Protein AF-A0AAW8A2L6-F1 (afdb_monomer_lite)

Secondary structure (DSSP, 8-state):
-PPPSSHHHHHHHTT---SBHHHHHHHHHHHHTSHHHHTT--GGGGHHHHS-HHHHHSBGGG--SGGGHHHHHHHHHHHHHHHHHHHSPPPHHHHHHHHHHHHHHHHTT-

Foldseek 3Di:
DDADPFLVVLCVLVVHDDQFPLVSLVVLLVLCPDLQNVLPDDPSVCLSVVDDPVRRRHTSVRDDDDPCVVNGVSSSVSSRSSSVSSPDDDDPVSVVSSVVVVVVVVVVVD

pLDDT: mean 89.83, std 9.11, range [44.56, 97.44]

Radius of gyration: 15.28 Å; chains: 1; bounding box: 33×38×38 Å

Sequence (110 aa):
MSKCENLNQVAESMEITPVTVGELVDAVVELGNTPKVFVRHDDHLGLKSKLSDDFLKTKLSDIEGDSFAPEVEEVLEQANTIIELDSRELSEEDEEDIREEEEYWGSAKG

Structure (mmCIF, N/CA/C/O backbone):
data_AF-A0AAW8A2L6-F1
#
_entry.id   AF-A0AAW8A2L6-F1
#
loop_
_atom_site.group_PDB
_atom_site.id
_atom_site.type_symbol
_atom_site.label_atom_id
_atom_site.label_alt_id
_atom_site.label_comp_id
_atom_site.label_asym_id
_atom_site.label_entity_id
_atom_site.label_seq_id
_atom_site.pdbx_PDB_ins_code
_atom_site.Cartn_x
_atom_site.Cartn_y
_atom_site.Cartn_z
_atom_site.occupancy
_atom_site.B_iso_or_equiv
_atom_site.auth_seq_id
_atom_site.auth_comp_id
_atom_site.auth_asym_id
_atom_site.auth_atom_id
_atom_site.pdbx_PDB_model_num
ATOM 1 N N . MET A 1 1 ? 3.781 14.347 -6.369 1.00 61.50 1 MET A N 1
ATOM 2 C CA . MET A 1 1 ? 2.462 14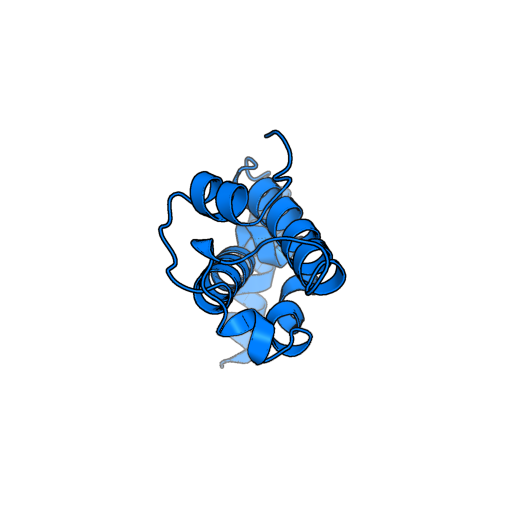.499 -5.712 1.00 61.50 1 MET A CA 1
ATOM 3 C C . MET A 1 1 ? 2.667 14.874 -4.252 1.00 61.50 1 MET A C 1
ATOM 5 O O . MET A 1 1 ? 3.767 14.677 -3.748 1.00 61.50 1 MET A O 1
ATOM 9 N N . SER A 1 2 ? 1.663 15.449 -3.589 1.00 78.62 2 SER A N 1
ATOM 10 C CA . SER A 1 2 ? 1.685 15.550 -2.122 1.00 78.62 2 SER A CA 1
ATOM 11 C C . SER A 1 2 ? 1.489 14.157 -1.525 1.00 78.62 2 SER A C 1
ATOM 13 O O . SER A 1 2 ? 0.754 13.360 -2.102 1.00 78.62 2 SER A O 1
ATOM 15 N N . LYS A 1 3 ? 2.147 13.861 -0.400 1.00 89.62 3 LYS A N 1
ATOM 16 C CA . LYS A 1 3 ? 1.969 12.582 0.297 1.00 89.62 3 LYS A CA 1
ATOM 17 C C . LYS A 1 3 ? 0.548 12.473 0.853 1.00 89.62 3 LYS A C 1
ATOM 19 O O . LYS A 1 3 ? 0.013 13.458 1.355 1.00 89.62 3 LYS A O 1
ATOM 24 N N . CYS A 1 4 ? -0.023 11.278 0.783 1.00 93.69 4 CYS A N 1
ATOM 25 C CA . CYS A 1 4 ? -1.237 10.898 1.485 1.00 93.69 4 CYS A CA 1
ATOM 26 C C . CYS A 1 4 ? -0.968 10.875 2.994 1.00 93.69 4 CYS A C 1
ATOM 28 O O . CYS A 1 4 ? 0.006 10.276 3.451 1.00 93.69 4 CYS A O 1
ATOM 30 N N . GLU A 1 5 ? -1.854 11.502 3.755 1.00 93.56 5 GLU A N 1
ATOM 31 C CA . GLU A 1 5 ? -1.827 11.616 5.216 1.00 93.56 5 GLU A CA 1
ATOM 32 C C . GLU A 1 5 ? -2.818 10.655 5.888 1.00 93.56 5 GLU A C 1
ATOM 34 O O . GLU A 1 5 ? -2.779 10.462 7.100 1.00 93.56 5 GLU A O 1
ATOM 39 N N . ASN A 1 6 ? -3.736 10.064 5.119 1.00 93.69 6 ASN A N 1
ATOM 40 C CA . ASN A 1 6 ? -4.703 9.084 5.604 1.00 93.69 6 ASN A CA 1
ATOM 41 C C . ASN A 1 6 ? -5.133 8.119 4.488 1.00 93.69 6 ASN A C 1
ATOM 43 O O . ASN A 1 6 ? -4.925 8.376 3.302 1.00 93.69 6 ASN A O 1
ATOM 47 N N . LEU A 1 7 ? -5.747 7.001 4.879 1.00 94.56 7 LEU A N 1
ATOM 48 C CA . LEU A 1 7 ? -6.104 5.926 3.952 1.00 94.56 7 LEU A CA 1
ATOM 49 C C . LEU A 1 7 ? -7.190 6.319 2.933 1.00 94.56 7 LEU A C 1
ATOM 51 O O . LEU A 1 7 ? -7.226 5.758 1.841 1.00 94.56 7 LEU A O 1
ATOM 55 N N . ASN A 1 8 ? -8.038 7.307 3.241 1.00 93.81 8 ASN A N 1
ATOM 56 C CA . ASN A 1 8 ? -9.005 7.823 2.267 1.00 93.81 8 ASN A CA 1
ATOM 57 C C . ASN A 1 8 ? -8.296 8.558 1.121 1.00 93.81 8 ASN A C 1
ATOM 59 O O . ASN A 1 8 ? -8.631 8.340 -0.037 1.00 93.81 8 ASN A O 1
ATOM 63 N N . GLN A 1 9 ? -7.262 9.349 1.421 1.00 94.88 9 GLN A N 1
ATOM 64 C CA . GLN A 1 9 ? -6.459 10.017 0.389 1.00 94.88 9 GLN A CA 1
ATOM 65 C C . GLN A 1 9 ? -5.689 9.029 -0.495 1.00 94.88 9 GLN A C 1
ATOM 67 O O . GLN A 1 9 ? -5.493 9.298 -1.679 1.00 94.88 9 GLN A O 1
ATOM 72 N N . VAL A 1 10 ? -5.278 7.878 0.053 1.00 95.81 10 VAL A N 1
ATOM 73 C CA . VAL A 1 10 ? -4.685 6.795 -0.748 1.00 95.81 10 VAL A CA 1
ATOM 74 C C . VAL A 1 10 ? -5.709 6.271 -1.755 1.00 95.81 10 VAL A C 1
ATOM 76 O O . VAL A 1 10 ? -5.415 6.213 -2.946 1.00 95.81 10 VAL A O 1
ATOM 79 N N . ALA A 1 11 ? -6.926 5.955 -1.298 1.00 95.56 11 ALA A N 1
ATOM 80 C CA . ALA A 1 11 ? -8.004 5.499 -2.174 1.00 95.56 11 ALA A CA 1
ATOM 81 C C . ALA A 1 11 ? -8.343 6.529 -3.268 1.00 95.56 11 ALA A C 1
ATOM 83 O O . ALA A 1 11 ? -8.490 6.161 -4.432 1.00 95.56 11 ALA A O 1
ATOM 84 N N . GLU A 1 12 ? -8.399 7.817 -2.913 1.00 94.75 12 GLU A N 1
ATOM 85 C CA . GLU A 1 12 ? -8.613 8.918 -3.861 1.00 94.75 12 GLU A CA 1
ATOM 86 C C . GLU A 1 12 ? -7.486 9.023 -4.896 1.00 94.75 12 GLU A C 1
ATOM 88 O O . GLU A 1 12 ? -7.765 9.154 -6.086 1.00 94.75 12 GLU A O 1
ATOM 93 N N . SER A 1 13 ? -6.224 8.931 -4.466 1.00 94.12 13 SER A N 1
ATOM 94 C CA . SER A 1 13 ? -5.053 9.029 -5.354 1.00 94.12 13 SER A CA 1
ATOM 95 C C . SER A 1 13 ? -4.968 7.871 -6.346 1.00 94.12 13 SER A C 1
ATOM 97 O O . SER A 1 13 ? -4.456 8.040 -7.447 1.00 94.12 13 SER A O 1
ATOM 99 N N . MET A 1 14 ? -5.477 6.704 -5.954 1.00 94.19 14 MET A N 1
ATOM 100 C CA . MET A 1 14 ? -5.569 5.514 -6.798 1.00 94.19 14 MET A CA 1
ATOM 101 C C . MET A 1 14 ? -6.891 5.437 -7.582 1.00 94.19 14 MET A C 1
ATOM 103 O O . MET A 1 14 ? -7.108 4.467 -8.302 1.00 94.19 14 MET A O 1
ATOM 107 N N . GLU A 1 15 ? -7.777 6.429 -7.439 1.00 95.25 15 GLU A N 1
ATOM 108 C CA . GLU A 1 15 ? -9.095 6.498 -8.087 1.00 95.25 15 GLU A CA 1
ATOM 109 C C . GLU A 1 15 ? -9.987 5.261 -7.828 1.00 95.25 15 GLU A C 1
ATOM 111 O O . GLU A 1 15 ? -10.762 4.829 -8.686 1.00 95.25 15 GLU A O 1
ATOM 116 N N . ILE A 1 16 ? -9.911 4.696 -6.617 1.00 94.88 16 ILE A N 1
ATOM 117 C CA . ILE A 1 16 ? -10.673 3.512 -6.190 1.00 94.88 16 ILE A CA 1
ATOM 118 C C . ILE A 1 16 ? -11.627 3.817 -5.032 1.00 94.88 16 ILE A C 1
ATOM 120 O O . ILE A 1 16 ? -11.463 4.775 -4.280 1.00 94.88 16 ILE A O 1
ATOM 124 N N . THR A 1 17 ? -12.630 2.955 -4.849 1.00 94.62 17 THR A N 1
ATOM 125 C CA . THR A 1 17 ? -13.610 3.061 -3.754 1.00 94.62 17 THR A CA 1
ATOM 126 C C . THR A 1 17 ? -13.699 1.758 -2.950 1.00 94.62 17 THR A C 1
ATOM 128 O O . THR A 1 17 ? -14.703 1.044 -3.056 1.00 94.62 17 THR A O 1
ATOM 131 N N . PRO A 1 18 ? -12.657 1.402 -2.180 1.00 93.75 18 PRO A N 1
ATOM 132 C CA . PRO A 1 18 ? -12.677 0.214 -1.341 1.00 93.75 18 PRO A CA 1
ATOM 133 C C . PRO A 1 18 ? -13.629 0.407 -0.156 1.00 93.75 18 PRO A C 1
ATOM 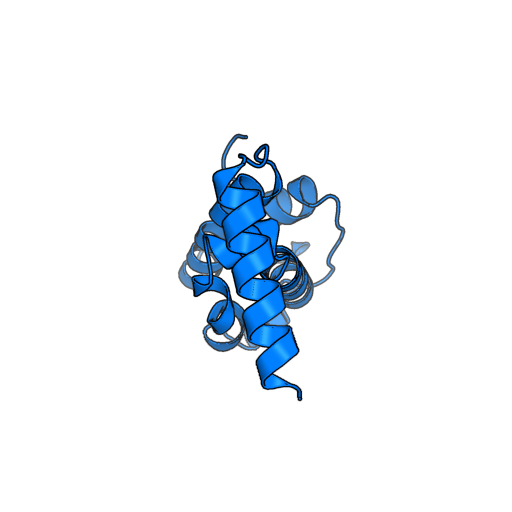135 O O . PRO A 1 18 ? -13.744 1.487 0.425 1.00 93.75 18 PRO A O 1
ATOM 138 N N . VAL A 1 19 ? -14.327 -0.662 0.208 1.00 95.19 19 VAL A N 1
ATOM 139 C CA . VAL A 1 19 ? -15.232 -0.711 1.360 1.00 95.19 19 VAL A CA 1
ATOM 140 C C . VAL A 1 19 ? -14.438 -0.954 2.638 1.00 95.19 19 VAL A C 1
ATOM 142 O O . VAL A 1 19 ? -14.728 -0.357 3.678 1.00 95.19 19 VAL A O 1
ATOM 145 N N . THR A 1 20 ? -13.440 -1.835 2.570 1.00 96.75 20 THR A N 1
ATOM 146 C CA . THR A 1 20 ? -12.606 -2.223 3.715 1.00 96.75 20 THR A CA 1
ATOM 147 C C . THR A 1 20 ? -11.161 -1.790 3.540 1.00 96.75 20 THR A C 1
ATOM 149 O O . THR A 1 20 ? -10.681 -1.580 2.427 1.00 96.75 20 THR A O 1
ATOM 152 N N . VAL A 1 21 ? -10.441 -1.697 4.655 1.00 96.00 21 VAL A N 1
ATOM 153 C CA . VAL A 1 21 ? -8.996 -1.446 4.635 1.00 96.00 21 VAL A CA 1
ATOM 154 C C . VAL A 1 21 ? -8.256 -2.571 3.921 1.00 96.00 21 VAL A C 1
ATOM 156 O O . VAL A 1 21 ? -7.309 -2.310 3.192 1.00 96.00 21 VAL A O 1
ATOM 159 N N . GLY A 1 22 ? -8.704 -3.818 4.073 1.00 96.69 22 GLY A N 1
ATOM 160 C CA . GLY A 1 22 ? -8.117 -4.956 3.375 1.00 96.69 22 GLY A CA 1
ATOM 161 C C . GLY A 1 22 ? -8.200 -4.827 1.857 1.00 96.69 22 GLY A C 1
ATOM 162 O O . GLY A 1 22 ? -7.205 -5.077 1.189 1.00 96.69 22 GLY A O 1
ATOM 163 N N . GLU A 1 23 ? -9.337 -4.371 1.324 1.00 97.44 23 GLU A N 1
ATOM 164 C CA . GLU A 1 23 ? -9.487 -4.094 -0.113 1.00 97.44 23 GLU A CA 1
ATOM 165 C C . GLU A 1 23 ? -8.556 -2.969 -0.586 1.00 97.44 23 GLU A C 1
ATOM 167 O O . GLU A 1 23 ? -7.990 -3.060 -1.673 1.00 97.44 23 GLU A O 1
ATOM 172 N N . LEU A 1 24 ? -8.357 -1.928 0.231 1.00 97.19 24 LEU A N 1
ATOM 173 C CA . LEU A 1 24 ? -7.386 -0.872 -0.069 1.00 97.19 24 LEU A CA 1
ATOM 174 C C . LEU A 1 24 ? -5.951 -1.417 -0.088 1.00 97.19 24 LEU A C 1
ATOM 176 O O . LEU A 1 24 ? -5.204 -1.147 -1.022 1.00 97.19 24 LEU A O 1
ATOM 180 N N . VAL A 1 25 ? -5.566 -2.188 0.933 1.00 96.75 25 VAL A N 1
ATOM 181 C CA . VAL A 1 25 ? -4.228 -2.792 1.035 1.00 96.75 25 VAL A CA 1
ATOM 182 C C . VAL A 1 25 ? -3.971 -3.743 -0.129 1.00 96.75 25 VAL A C 1
ATOM 184 O O . VAL A 1 25 ? -2.874 -3.734 -0.680 1.00 96.75 25 VAL A O 1
ATOM 187 N N . ASP A 1 26 ? -4.971 -4.528 -0.531 1.00 96.38 26 ASP A N 1
ATOM 188 C CA . ASP A 1 26 ? -4.875 -5.398 -1.703 1.00 96.38 26 ASP A CA 1
ATOM 189 C C . ASP A 1 26 ? -4.587 -4.592 -2.968 1.00 96.38 26 ASP A C 1
ATOM 191 O O . ASP A 1 26 ? -3.630 -4.905 -3.671 1.00 96.38 26 ASP A O 1
ATOM 195 N N . ALA A 1 27 ? -5.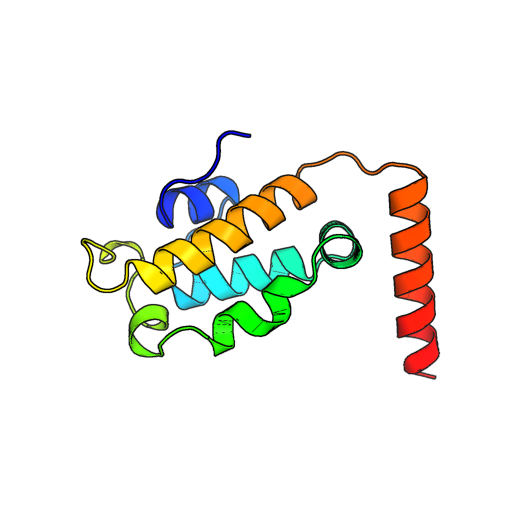320 -3.501 -3.204 1.00 96.75 27 ALA A N 1
ATOM 196 C CA . ALA A 1 27 ? -5.071 -2.633 -4.351 1.00 96.75 27 ALA A CA 1
ATOM 197 C C . ALA A 1 27 ? -3.667 -1.998 -4.320 1.00 96.75 27 ALA A C 1
ATOM 199 O O . ALA A 1 27 ? -3.000 -1.921 -5.351 1.00 96.75 27 ALA A O 1
ATOM 200 N N . VAL A 1 28 ? -3.190 -1.564 -3.146 1.00 96.38 28 VAL A N 1
ATOM 201 C CA . VAL A 1 28 ? -1.830 -1.013 -2.980 1.00 96.38 28 VAL A CA 1
ATOM 202 C C . VAL A 1 28 ? -0.773 -2.065 -3.323 1.00 96.38 28 VAL A C 1
ATOM 204 O O . VAL A 1 28 ? 0.167 -1.774 -4.058 1.00 96.38 28 VAL A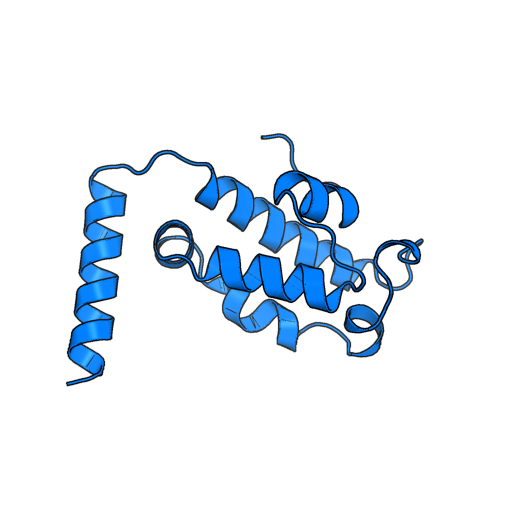 O 1
ATOM 207 N N . VAL A 1 29 ? -0.935 -3.298 -2.835 1.00 95.75 29 VAL A N 1
ATOM 208 C CA . VAL A 1 29 ? -0.018 -4.409 -3.132 1.00 95.75 29 VAL A CA 1
ATOM 209 C C . VAL A 1 29 ? -0.066 -4.784 -4.613 1.00 95.75 29 VAL A C 1
ATOM 211 O O . VAL A 1 29 ? 0.977 -5.026 -5.215 1.00 95.75 29 VAL A O 1
ATOM 214 N N . GLU A 1 30 ? -1.250 -4.811 -5.224 1.00 95.25 30 GLU A N 1
ATOM 215 C CA . GLU A 1 30 ? -1.409 -5.053 -6.661 1.00 95.25 30 GLU A CA 1
ATOM 216 C C . GLU A 1 30 ? -0.689 -3.991 -7.501 1.00 95.25 30 GLU A C 1
ATOM 218 O O . GLU A 1 30 ? 0.016 -4.350 -8.445 1.00 95.25 30 GLU A O 1
ATOM 223 N N . LEU A 1 31 ? -0.790 -2.711 -7.127 1.00 95.19 31 LEU A N 1
ATOM 224 C CA . LEU A 1 31 ? -0.060 -1.628 -7.787 1.00 95.19 31 LEU A CA 1
ATOM 225 C C . LEU A 1 31 ? 1.458 -1.769 -7.603 1.00 95.19 31 LEU A C 1
ATOM 227 O O . LEU A 1 31 ? 2.213 -1.637 -8.567 1.00 95.19 31 LEU A O 1
ATOM 231 N N . GLY A 1 32 ? 1.907 -2.105 -6.390 1.00 93.69 32 GLY A N 1
ATOM 232 C CA . GLY A 1 32 ? 3.319 -2.369 -6.096 1.00 93.69 32 GLY A CA 1
ATOM 233 C C . GLY A 1 32 ? 3.898 -3.540 -6.895 1.00 93.69 32 GLY A C 1
ATOM 234 O O . GLY A 1 32 ? 5.076 -3.546 -7.235 1.00 93.69 32 GLY A O 1
ATOM 235 N N . ASN A 1 33 ? 3.064 -4.519 -7.252 1.00 93.38 33 ASN A N 1
ATOM 236 C CA . ASN A 1 33 ? 3.459 -5.668 -8.069 1.00 93.38 33 ASN A CA 1
ATOM 237 C C . ASN A 1 33 ? 3.531 -5.366 -9.572 1.00 93.38 33 ASN A C 1
ATOM 239 O O . ASN A 1 33 ? 3.875 -6.256 -10.354 1.00 93.38 33 ASN A O 1
ATOM 243 N N . THR A 1 34 ? 3.201 -4.150 -10.011 1.00 92.88 34 THR A N 1
ATOM 244 C CA . THR A 1 34 ? 3.453 -3.763 -11.402 1.00 92.88 34 THR A CA 1
ATOM 245 C C . THR A 1 34 ? 4.963 -3.706 -11.650 1.00 92.88 34 THR A C 1
ATOM 247 O O . THR A 1 34 ? 5.692 -3.214 -10.787 1.00 92.88 34 THR A O 1
ATOM 250 N N . PRO A 1 35 ? 5.470 -4.142 -12.820 1.00 89.88 35 PRO A N 1
ATOM 251 C CA . PRO A 1 35 ? 6.914 -4.156 -13.083 1.00 89.88 35 PRO A CA 1
ATOM 252 C C . PRO A 1 35 ? 7.581 -2.791 -12.868 1.00 89.88 35 PRO A C 1
ATOM 254 O O . PRO A 1 35 ? 8.681 -2.698 -12.332 1.00 89.88 35 PRO A O 1
ATOM 257 N N . LYS A 1 36 ? 6.850 -1.723 -13.210 1.00 91.25 36 LYS A N 1
ATOM 258 C CA . LYS A 1 36 ? 7.243 -0.324 -13.028 1.00 91.25 36 LYS A CA 1
ATOM 259 C C . LYS A 1 36 ? 7.633 0.030 -11.592 1.00 91.25 36 LYS A C 1
ATOM 261 O O . LYS A 1 36 ? 8.571 0.807 -11.390 1.00 91.25 36 LYS A O 1
ATOM 266 N N . VAL A 1 37 ? 6.884 -0.486 -10.622 1.00 92.56 37 VAL A N 1
ATOM 267 C CA . VAL A 1 37 ? 7.123 -0.241 -9.198 1.00 92.56 37 VAL A CA 1
ATOM 268 C C . VAL A 1 37 ? 8.057 -1.305 -8.637 1.00 92.56 37 VAL A C 1
ATOM 270 O O . VAL A 1 37 ? 9.056 -0.962 -8.010 1.00 92.56 37 VAL A O 1
ATOM 273 N N . PHE A 1 38 ? 7.775 -2.571 -8.938 1.00 90.19 38 PHE A N 1
ATOM 274 C CA . PHE A 1 38 ? 8.434 -3.740 -8.365 1.00 90.19 38 PHE A CA 1
ATOM 275 C C . PHE A 1 38 ? 9.959 -3.723 -8.512 1.00 90.19 38 PHE A C 1
ATOM 277 O O . PHE A 1 38 ? 10.673 -4.003 -7.556 1.00 90.19 38 PHE A O 1
ATOM 284 N N . VAL A 1 39 ? 10.464 -3.310 -9.678 1.00 89.31 39 VAL A N 1
ATOM 285 C CA . VAL A 1 39 ? 11.909 -3.195 -9.951 1.00 89.31 39 VAL A CA 1
ATOM 286 C C . VAL A 1 39 ? 12.639 -2.269 -8.973 1.00 89.31 39 VAL A C 1
ATOM 288 O O . VAL A 1 39 ? 13.832 -2.435 -8.727 1.00 89.31 39 VAL A O 1
ATOM 291 N N . ARG A 1 40 ? 11.948 -1.263 -8.425 1.00 86.62 40 ARG A N 1
ATOM 292 C CA . ARG A 1 40 ? 12.540 -0.270 -7.518 1.00 86.62 40 ARG A CA 1
ATOM 293 C C . ARG A 1 40 ? 12.073 -0.419 -6.069 1.00 86.62 40 ARG A C 1
ATOM 295 O O . ARG A 1 40 ? 12.687 0.196 -5.200 1.00 86.62 40 ARG A O 1
ATOM 302 N N . HIS A 1 41 ? 11.009 -1.180 -5.810 1.00 89.50 41 HIS A N 1
ATOM 303 C CA . HIS A 1 41 ? 10.404 -1.328 -4.486 1.00 89.50 41 HIS A CA 1
ATOM 304 C C . HIS A 1 41 ? 9.632 -2.647 -4.376 1.00 89.50 41 HIS A C 1
ATOM 306 O O . HIS A 1 41 ? 8.550 -2.772 -4.947 1.00 89.50 41 HIS A O 1
ATOM 312 N N . ASP A 1 42 ? 10.171 -3.610 -3.625 1.00 88.19 42 ASP A N 1
ATOM 313 C CA . ASP A 1 42 ? 9.561 -4.920 -3.344 1.00 88.19 42 ASP A CA 1
ATOM 314 C C . ASP A 1 42 ? 9.153 -5.106 -1.866 1.00 88.19 42 ASP A C 1
ATOM 316 O O . ASP A 1 42 ? 8.498 -6.093 -1.512 1.00 88.19 42 ASP A O 1
ATOM 320 N N . ASP A 1 43 ? 9.463 -4.135 -0.999 1.00 86.50 43 ASP A N 1
ATOM 321 C CA . ASP A 1 43 ? 9.177 -4.168 0.445 1.00 86.50 43 ASP A CA 1
ATOM 322 C C . ASP A 1 43 ? 7.676 -4.348 0.770 1.00 86.50 43 ASP A C 1
ATOM 324 O O . ASP A 1 43 ? 7.306 -4.821 1.856 1.00 86.50 43 ASP A O 1
ATOM 328 N N . HIS A 1 44 ? 6.784 -4.036 -0.177 1.00 87.06 44 HIS A N 1
ATOM 329 C CA . HIS A 1 44 ? 5.336 -4.201 -0.030 1.00 87.06 44 HIS A CA 1
ATOM 330 C C . HIS A 1 44 ? 4.868 -5.662 -0.048 1.00 87.06 44 HIS A C 1
ATOM 332 O O . HIS A 1 44 ? 3.762 -5.937 0.425 1.00 87.06 44 HIS A O 1
ATOM 338 N N . LEU A 1 45 ? 5.683 -6.619 -0.517 1.00 86.94 45 LEU A N 1
ATOM 339 C CA . LEU A 1 45 ? 5.318 -8.046 -0.606 1.00 86.94 45 LEU A CA 1
ATOM 340 C C . LEU A 1 45 ? 4.939 -8.676 0.746 1.00 86.94 45 LEU A C 1
ATOM 342 O O . LEU A 1 45 ? 4.245 -9.694 0.795 1.00 86.94 45 LEU A O 1
ATOM 346 N N . GLY A 1 46 ? 5.367 -8.073 1.856 1.00 88.31 46 GLY A N 1
ATOM 347 C CA . GLY A 1 46 ? 5.020 -8.505 3.209 1.00 88.31 46 GLY A CA 1
ATOM 348 C C . GLY A 1 46 ? 3.873 -7.729 3.856 1.00 88.31 46 GLY A C 1
ATOM 349 O O . GLY A 1 46 ? 3.403 -8.159 4.911 1.00 88.31 46 GLY A O 1
ATOM 350 N N . LEU A 1 47 ? 3.418 -6.618 3.266 1.00 91.81 47 LEU A N 1
ATOM 351 C CA . LEU A 1 47 ? 2.570 -5.623 3.935 1.00 91.81 47 LEU A CA 1
ATOM 352 C C . LEU A 1 47 ? 1.331 -6.258 4.567 1.00 91.81 47 LEU A C 1
ATOM 354 O O . LEU A 1 47 ? 1.175 -6.231 5.784 1.00 91.81 47 LEU A O 1
ATOM 358 N N . LYS A 1 48 ? 0.494 -6.923 3.763 1.00 90.38 48 LYS A N 1
ATOM 359 C CA . LYS A 1 48 ? -0.768 -7.509 4.238 1.00 90.38 48 LYS A CA 1
ATOM 360 C C . LYS A 1 48 ? -0.575 -8.516 5.375 1.00 90.38 48 LYS A C 1
ATOM 362 O O . LYS A 1 48 ? -1.402 -8.591 6.273 1.00 90.38 48 LYS A O 1
ATOM 367 N N . SER A 1 49 ? 0.524 -9.270 5.353 1.00 90.00 49 SER A N 1
ATOM 368 C CA . SER A 1 49 ? 0.816 -10.299 6.359 1.00 90.00 49 SER A CA 1
ATOM 369 C C . SER A 1 49 ? 1.223 -9.735 7.726 1.00 90.00 49 SER A C 1
ATOM 371 O O . SER A 1 49 ? 1.113 -10.437 8.730 1.00 90.00 49 SER A O 1
ATOM 373 N N . LYS A 1 50 ? 1.686 -8.478 7.768 1.00 90.19 50 LYS A N 1
ATOM 374 C CA . LYS A 1 50 ? 2.064 -7.773 9.002 1.00 90.19 50 LYS A CA 1
ATOM 375 C C . LYS A 1 50 ? 0.868 -7.116 9.697 1.00 90.19 50 LYS A C 1
ATOM 377 O O . LYS A 1 50 ? 0.975 -6.749 10.864 1.00 90.19 50 LYS A O 1
ATOM 382 N N . LEU A 1 51 ? -0.242 -6.945 8.983 1.00 94.56 51 LEU A N 1
ATOM 383 C CA . LEU A 1 51 ? -1.416 -6.220 9.454 1.00 94.56 51 LEU A CA 1
ATOM 384 C C . LEU A 1 51 ? -2.378 -7.147 10.195 1.00 94.56 51 LEU A C 1
ATOM 386 O O . LEU A 1 51 ? -2.515 -8.328 9.870 1.00 94.56 51 LEU A O 1
ATOM 390 N N . SER A 1 52 ? -3.064 -6.603 11.198 1.00 95.00 52 SER A N 1
ATOM 391 C CA . SER A 1 52 ? -4.032 -7.367 11.974 1.00 95.00 52 SER A CA 1
ATOM 392 C C . SER A 1 52 ? -5.305 -7.654 11.167 1.00 95.00 52 SER A C 1
ATOM 394 O O . SER A 1 52 ? -5.800 -6.831 10.397 1.00 95.00 52 SER A O 1
ATOM 396 N N . ASP A 1 53 ? -5.877 -8.838 11.375 1.00 95.06 53 ASP A N 1
ATOM 397 C CA . ASP A 1 53 ? -7.130 -9.263 10.741 1.00 95.06 53 ASP A CA 1
ATOM 398 C C . ASP A 1 53 ? -8.299 -8.306 11.040 1.00 95.06 53 ASP A C 1
ATOM 400 O O . ASP A 1 53 ? -9.182 -8.113 10.201 1.00 95.06 53 ASP A O 1
ATOM 404 N N . ASP A 1 54 ? -8.308 -7.723 12.241 1.00 94.19 54 ASP A N 1
ATOM 405 C CA . ASP A 1 54 ? -9.312 -6.754 12.681 1.00 94.19 54 ASP A CA 1
ATOM 406 C C . ASP A 1 54 ? -9.162 -5.426 11.927 1.00 94.19 54 ASP A C 1
ATOM 408 O O . ASP A 1 54 ? -10.159 -4.870 11.459 1.00 94.19 54 ASP A O 1
ATOM 412 N N . PHE A 1 55 ? -7.927 -4.960 11.715 1.00 95.06 55 PHE A N 1
ATOM 413 C CA . PHE A 1 55 ? -7.646 -3.790 10.884 1.00 95.06 55 PHE A CA 1
ATOM 414 C C . PHE A 1 55 ? -8.118 -4.005 9.443 1.00 95.06 55 PHE A C 1
ATOM 416 O O . PHE A 1 55 ? -8.894 -3.209 8.922 1.00 95.06 55 PHE A O 1
ATOM 423 N N . LEU A 1 56 ? -7.747 -5.129 8.821 1.00 95.75 56 LEU A N 1
ATOM 424 C CA . LEU A 1 56 ? -8.098 -5.430 7.426 1.00 95.75 56 LEU A CA 1
ATOM 425 C C . LEU A 1 56 ? -9.616 -5.547 7.197 1.00 95.75 56 LEU A C 1
ATOM 427 O O . LEU A 1 56 ? -10.107 -5.198 6.125 1.00 95.75 56 LEU A O 1
ATOM 431 N N . LYS A 1 57 ? -10.376 -6.022 8.190 1.00 95.56 57 LYS A N 1
ATOM 432 C CA . LYS A 1 57 ? -11.846 -6.139 8.109 1.00 95.56 57 LYS A CA 1
ATOM 433 C C . LYS A 1 57 ? -12.578 -4.838 8.442 1.00 95.56 57 LYS A C 1
ATOM 435 O O . LYS A 1 57 ? -13.787 -4.754 8.214 1.00 95.56 57 LYS A O 1
ATOM 440 N N . THR A 1 58 ? -11.880 -3.845 8.989 1.00 95.44 58 THR A N 1
ATOM 441 C CA . THR A 1 58 ? -12.469 -2.551 9.336 1.00 95.44 58 THR A CA 1
ATOM 442 C C . THR A 1 58 ? -12.872 -1.807 8.066 1.00 95.44 58 THR A C 1
ATOM 444 O O . THR A 1 58 ? -12.191 -1.864 7.037 1.00 95.44 58 THR A O 1
ATOM 447 N N . LYS A 1 59 ? -14.022 -1.129 8.112 1.00 94.88 59 LYS A N 1
ATOM 448 C CA . LYS A 1 59 ? -14.453 -0.275 7.006 1.00 94.88 59 LYS A CA 1
ATOM 449 C C . LYS A 1 59 ? -13.571 0.954 6.940 1.00 94.88 59 LYS A C 1
ATOM 451 O O . LYS A 1 59 ? -13.285 1.557 7.969 1.00 94.88 59 LYS A O 1
ATOM 456 N N . LEU A 1 60 ? -13.228 1.372 5.729 1.00 91.81 60 LEU A N 1
ATOM 457 C CA . LEU A 1 60 ? -12.387 2.549 5.539 1.00 91.81 60 LEU A CA 1
ATOM 458 C C . LEU A 1 60 ? -13.023 3.819 6.134 1.00 91.81 60 LEU A C 1
ATOM 460 O O . LEU A 1 60 ? -12.332 4.636 6.733 1.00 91.81 60 LEU A O 1
ATOM 464 N N . SER A 1 61 ? -14.351 3.941 6.034 1.00 89.69 61 SER A N 1
ATOM 465 C CA . SER A 1 61 ? -15.125 5.048 6.615 1.00 89.69 61 SER A CA 1
ATOM 466 C C . SER A 1 61 ? -15.110 5.093 8.139 1.00 89.69 61 SER A C 1
ATOM 468 O O . SER A 1 61 ? -15.367 6.143 8.715 1.00 89.69 61 SER A O 1
ATOM 470 N N . ASP A 1 62 ? -14.869 3.948 8.775 1.00 89.19 62 ASP A N 1
ATOM 471 C CA . ASP A 1 62 ? -14.951 3.783 10.225 1.00 89.19 62 ASP A CA 1
ATOM 472 C C . ASP A 1 62 ? -13.550 3.838 10.855 1.00 89.19 62 ASP A C 1
ATOM 474 O O . ASP A 1 62 ? -13.395 3.623 12.059 1.00 89.19 62 ASP A O 1
ATOM 478 N N . ILE A 1 63 ? -12.521 4.097 10.039 1.00 84.00 63 ILE A N 1
ATOM 479 C CA . ILE A 1 63 ? -11.150 4.219 10.504 1.00 84.00 63 ILE A CA 1
ATOM 480 C C . ILE A 1 63 ? -10.966 5.599 11.137 1.00 84.00 63 ILE A C 1
ATOM 482 O O . ILE A 1 63 ? -10.788 6.620 10.476 1.00 84.00 63 ILE A O 1
ATOM 486 N N . GLU A 1 64 ? -11.075 5.636 12.460 1.00 70.00 64 GLU A N 1
ATOM 487 C CA . GLU A 1 64 ? -10.915 6.853 13.247 1.00 70.00 64 GLU A CA 1
ATOM 488 C C . GLU A 1 64 ? -10.049 6.595 14.486 1.00 70.00 64 GLU A C 1
ATOM 490 O O . GLU A 1 64 ? -10.170 5.569 15.159 1.00 70.00 64 GLU A O 1
ATOM 495 N N . GLY A 1 65 ? -9.206 7.575 14.822 1.00 67.94 65 GLY A N 1
ATOM 496 C CA . GLY A 1 65 ? -8.426 7.602 16.062 1.00 67.94 65 GLY A CA 1
ATOM 497 C C . GLY A 1 65 ? -7.152 6.749 16.063 1.00 67.94 65 GLY A C 1
ATOM 498 O O . GLY A 1 65 ? -6.698 6.252 15.037 1.00 67.94 65 GLY A O 1
ATOM 499 N N . ASP A 1 66 ? -6.562 6.596 17.252 1.00 74.38 66 ASP A N 1
ATOM 500 C CA . ASP A 1 66 ? -5.231 5.995 17.442 1.00 74.38 66 ASP A CA 1
ATOM 501 C C . ASP A 1 66 ? -5.231 4.453 17.499 1.00 74.38 66 ASP A C 1
ATOM 503 O O . ASP A 1 66 ? -4.178 3.839 17.666 1.00 74.38 66 ASP A O 1
ATOM 507 N N . SER A 1 67 ? -6.394 3.796 17.396 1.00 82.44 67 SER A N 1
ATOM 508 C CA . SER A 1 67 ? -6.533 2.347 17.643 1.00 82.44 67 SER A CA 1
ATOM 509 C C . SER A 1 67 ? -5.756 1.458 16.673 1.00 82.44 67 SER A C 1
ATOM 511 O O . SER A 1 67 ? -5.392 0.349 17.050 1.00 82.44 67 SER A O 1
ATOM 513 N N . PHE A 1 68 ? -5.487 1.956 15.469 1.00 89.88 68 PHE A N 1
ATOM 514 C CA . PHE A 1 68 ? -4.688 1.281 14.446 1.00 89.88 68 PHE A CA 1
ATOM 515 C C . PHE A 1 68 ? -3.569 2.184 13.918 1.00 89.88 68 PHE A C 1
ATOM 517 O O . PHE A 1 68 ? -3.125 2.020 12.788 1.00 89.88 68 PHE A O 1
ATOM 524 N N . ALA A 1 69 ? -3.138 3.180 14.704 1.00 90.25 69 ALA A N 1
ATOM 525 C CA . ALA A 1 69 ? -2.116 4.137 14.282 1.00 90.25 69 ALA A CA 1
ATOM 526 C C . ALA A 1 69 ? -0.861 3.484 13.658 1.00 90.25 69 ALA A C 1
ATOM 528 O O . ALA A 1 69 ? -0.477 3.931 12.578 1.00 90.25 69 ALA A O 1
ATOM 529 N N . PRO A 1 70 ? -0.251 2.425 14.241 1.00 93.12 70 PRO A N 1
ATOM 530 C CA . PRO A 1 70 ? 0.936 1.824 13.635 1.00 93.12 70 PRO A CA 1
ATOM 531 C C . PRO A 1 70 ? 0.622 1.089 12.324 1.00 93.12 70 PRO A C 1
ATOM 533 O O . PRO A 1 70 ? 1.396 1.179 11.377 1.00 93.12 70 PRO A O 1
ATOM 536 N N . GLU A 1 71 ? -0.516 0.396 12.225 1.00 95.31 71 GLU A N 1
ATOM 537 C CA . GLU A 1 71 ? -0.930 -0.241 10.970 1.00 95.31 71 GLU A CA 1
ATOM 538 C C . GLU A 1 71 ? -1.254 0.778 9.870 1.00 95.31 71 GLU A C 1
ATOM 540 O O . GLU A 1 71 ? -0.912 0.565 8.707 1.00 95.31 71 GLU A O 1
ATOM 545 N N . VAL A 1 72 ? -1.888 1.900 10.225 1.00 95.00 72 VAL A N 1
ATOM 546 C CA . VAL A 1 72 ? -2.155 3.006 9.295 1.00 95.00 72 VAL A CA 1
ATOM 547 C C . VAL A 1 72 ? -0.847 3.614 8.799 1.00 95.00 72 VAL A C 1
ATOM 549 O O . VAL A 1 72 ? -0.716 3.842 7.600 1.00 95.00 72 VAL A O 1
ATOM 552 N N . GLU A 1 73 ? 0.112 3.859 9.693 1.00 93.94 73 GLU A N 1
ATOM 553 C CA . GLU A 1 73 ? 1.421 4.414 9.339 1.00 93.94 73 GLU A CA 1
ATOM 554 C C . GLU A 1 73 ? 2.171 3.507 8.355 1.00 93.94 73 GLU A C 1
ATOM 556 O O . GLU A 1 73 ? 2.602 3.989 7.308 1.00 93.94 73 GLU A O 1
ATOM 561 N N . GLU A 1 74 ? 2.227 2.196 8.616 1.00 94.69 74 GLU A N 1
ATOM 562 C CA . GLU A 1 74 ? 2.862 1.226 7.710 1.00 94.69 74 GLU A CA 1
ATOM 563 C C . GLU A 1 74 ? 2.189 1.229 6.324 1.00 94.69 74 GLU A C 1
ATOM 565 O O . GLU A 1 74 ? 2.869 1.273 5.297 1.00 94.69 74 GLU A O 1
ATOM 570 N N . VAL A 1 75 ? 0.850 1.223 6.260 1.00 95.69 75 VAL A N 1
ATOM 571 C CA . VAL A 1 75 ? 0.137 1.269 4.969 1.00 95.69 75 VAL A CA 1
ATOM 572 C C . VAL A 1 75 ? 0.409 2.580 4.234 1.00 95.69 75 VAL A C 1
ATOM 574 O O . VAL A 1 75 ? 0.625 2.560 3.023 1.00 95.69 75 VAL A O 1
ATOM 577 N N . LEU A 1 76 ? 0.424 3.715 4.937 1.00 95.69 76 LEU A N 1
ATOM 578 C CA . LEU A 1 76 ? 0.705 5.021 4.338 1.00 95.69 76 LEU A CA 1
ATOM 579 C C . LEU A 1 76 ? 2.134 5.127 3.811 1.00 95.69 76 LEU A C 1
ATOM 581 O O . LEU A 1 76 ? 2.338 5.710 2.745 1.00 95.69 76 LEU A O 1
ATOM 585 N N . GLU A 1 77 ? 3.119 4.595 4.530 1.00 94.69 77 GLU A N 1
ATOM 586 C CA . GLU A 1 77 ? 4.518 4.601 4.097 1.00 94.6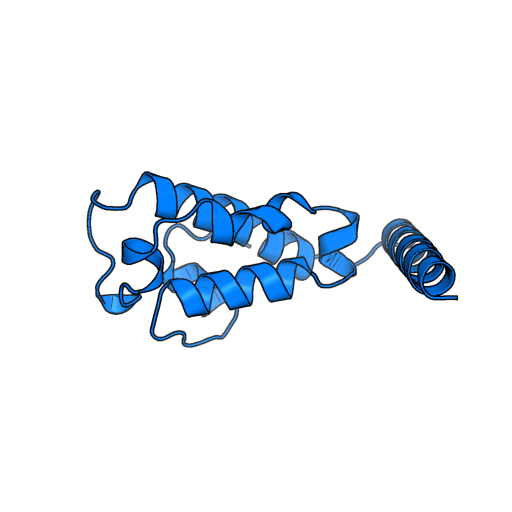9 77 GLU A CA 1
ATOM 587 C C . GLU A 1 77 ? 4.685 3.844 2.776 1.00 94.69 77 GLU A C 1
ATOM 589 O O . GLU A 1 77 ? 5.251 4.374 1.813 1.00 94.69 77 GLU A O 1
ATOM 594 N N . GLN A 1 78 ? 4.118 2.638 2.703 1.00 95.50 78 GLN A N 1
ATOM 595 C CA . GLN A 1 78 ? 4.180 1.812 1.500 1.00 95.50 78 GLN A CA 1
ATOM 596 C C . GLN A 1 78 ? 3.386 2.437 0.349 1.00 95.50 78 GLN A C 1
ATOM 598 O O . GLN A 1 78 ? 3.915 2.597 -0.750 1.00 95.50 78 GLN A O 1
ATOM 603 N N . ALA A 1 79 ? 2.144 2.859 0.599 1.00 96.12 79 ALA A N 1
ATOM 604 C CA . ALA A 1 79 ? 1.281 3.429 -0.432 1.00 96.12 79 ALA A CA 1
ATOM 605 C C . ALA A 1 79 ? 1.867 4.705 -1.047 1.00 96.12 79 ALA A C 1
ATOM 607 O O . ALA A 1 79 ? 1.837 4.866 -2.264 1.00 96.12 79 ALA A O 1
ATOM 608 N N . ASN A 1 80 ? 2.439 5.599 -0.234 1.00 96.25 80 ASN A N 1
ATOM 609 C CA . ASN A 1 80 ? 3.054 6.825 -0.743 1.00 96.25 80 ASN A CA 1
ATOM 610 C C . ASN A 1 80 ? 4.234 6.538 -1.674 1.00 96.25 80 ASN A C 1
ATOM 612 O O . ASN A 1 80 ? 4.334 7.161 -2.729 1.00 96.25 80 ASN A O 1
ATOM 616 N N . THR A 1 81 ? 5.094 5.589 -1.304 1.00 95.06 81 THR A N 1
ATOM 617 C CA . THR A 1 81 ? 6.232 5.179 -2.138 1.00 95.06 81 THR A CA 1
ATOM 618 C C . THR A 1 81 ? 5.753 4.551 -3.446 1.00 95.06 81 THR A C 1
ATOM 620 O O . THR A 1 81 ? 6.212 4.933 -4.521 1.00 95.06 81 THR A O 1
ATOM 623 N N . ILE A 1 82 ? 4.774 3.645 -3.375 1.00 95.50 82 ILE A N 1
ATOM 624 C CA . ILE A 1 82 ? 4.213 2.959 -4.547 1.00 95.50 82 ILE A CA 1
ATOM 625 C C . ILE A 1 82 ? 3.554 3.949 -5.512 1.00 95.50 82 ILE A C 1
ATOM 627 O O . ILE A 1 82 ? 3.846 3.914 -6.702 1.00 95.50 82 ILE A O 1
ATOM 631 N N . ILE A 1 83 ? 2.704 4.856 -5.021 1.00 94.94 83 ILE A N 1
ATOM 632 C CA . ILE A 1 83 ? 2.021 5.857 -5.860 1.00 94.94 83 ILE A CA 1
ATOM 633 C C . ILE A 1 83 ? 3.037 6.808 -6.505 1.00 94.94 83 ILE A C 1
ATOM 635 O O . ILE A 1 83 ? 2.901 7.184 -7.672 1.00 94.94 83 ILE A O 1
ATOM 639 N N . GLU A 1 84 ? 4.079 7.200 -5.769 1.00 93.81 84 GLU A N 1
ATOM 640 C CA . GLU A 1 84 ? 5.158 8.016 -6.323 1.00 93.81 84 GLU A CA 1
ATOM 641 C C . GLU A 1 84 ? 5.870 7.285 -7.470 1.00 93.81 84 GLU A C 1
ATOM 643 O O . GLU A 1 84 ? 6.011 7.853 -8.558 1.00 93.81 84 GLU A O 1
ATOM 648 N N . LEU A 1 85 ? 6.234 6.016 -7.269 1.00 93.12 85 LEU A N 1
ATOM 649 C CA . LEU A 1 85 ? 6.893 5.190 -8.282 1.00 93.12 85 LEU A CA 1
ATOM 650 C C . LEU A 1 85 ? 5.999 4.878 -9.483 1.00 93.12 85 LEU A C 1
ATOM 652 O O . LEU A 1 85 ? 6.482 4.875 -10.614 1.00 93.12 85 LEU A O 1
ATOM 656 N N . ASP A 1 86 ? 4.707 4.654 -9.273 1.00 93.75 86 ASP A N 1
ATOM 657 C CA . ASP A 1 86 ? 3.758 4.407 -10.356 1.00 93.75 86 ASP A CA 1
ATOM 658 C C . ASP A 1 86 ? 3.512 5.666 -11.197 1.00 93.75 86 ASP A C 1
ATOM 660 O O . ASP A 1 86 ? 3.376 5.597 -12.416 1.00 93.75 86 ASP A O 1
ATOM 664 N N . SER A 1 87 ? 3.536 6.850 -10.587 1.00 90.75 87 SER A N 1
ATOM 665 C CA . SER A 1 87 ? 3.305 8.104 -11.313 1.00 90.75 87 SER A CA 1
ATOM 666 C C . SER A 1 87 ? 4.527 8.651 -12.057 1.00 90.75 87 SER A C 1
ATOM 668 O O . SER A 1 87 ? 4.379 9.534 -12.905 1.00 90.75 87 SER A O 1
ATOM 670 N N . ARG A 1 88 ? 5.736 8.152 -11.765 1.00 91.31 88 ARG A N 1
ATOM 671 C CA . ARG A 1 88 ? 6.973 8.660 -12.381 1.00 91.31 88 ARG A CA 1
ATOM 672 C C . ARG A 1 88 ? 7.062 8.309 -13.866 1.00 91.31 88 ARG A C 1
ATOM 674 O O . ARG A 1 88 ? 6.523 7.299 -14.316 1.00 91.31 88 ARG A O 1
ATOM 681 N N . GLU A 1 89 ? 7.792 9.103 -14.635 1.00 91.88 89 GLU A N 1
ATOM 682 C CA . GLU A 1 89 ? 8.189 8.709 -15.990 1.00 91.88 89 GLU A CA 1
ATOM 683 C C . GLU A 1 89 ? 9.320 7.674 -15.920 1.00 91.88 89 GLU A C 1
ATOM 685 O O . GLU A 1 89 ? 10.206 7.781 -15.071 1.00 91.88 89 GLU A O 1
ATOM 690 N N . LEU A 1 90 ? 9.269 6.662 -16.788 1.00 91.38 90 LEU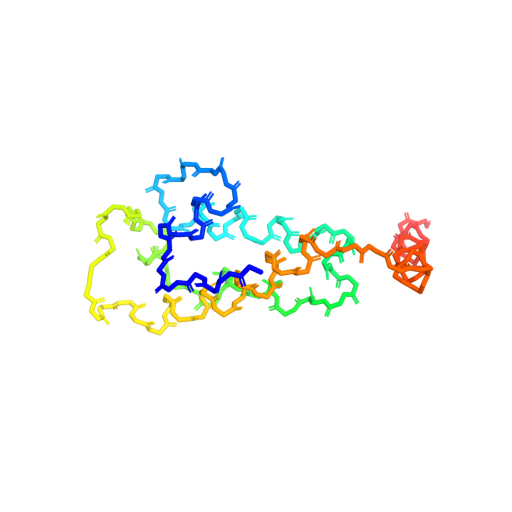 A N 1
ATOM 691 C CA . LEU A 1 90 ? 10.321 5.651 -16.879 1.00 91.38 90 LEU A CA 1
ATOM 692 C C . LEU A 1 90 ? 11.527 6.221 -17.628 1.00 91.38 90 LEU A C 1
ATOM 694 O O . LEU A 1 90 ? 11.374 6.866 -18.667 1.00 91.38 90 LEU A O 1
ATOM 698 N N . SER A 1 91 ? 12.719 5.980 -17.093 1.00 90.44 91 SER A N 1
ATOM 699 C CA . SER A 1 91 ? 13.976 6.202 -17.804 1.00 90.44 91 SER A CA 1
ATOM 700 C C . SER A 1 91 ? 14.365 4.976 -18.638 1.00 90.44 91 SER A C 1
ATOM 702 O O . SER A 1 91 ? 13.826 3.891 -18.439 1.00 90.44 91 SER A O 1
ATOM 704 N N . GLU A 1 92 ? 15.333 5.132 -19.547 1.00 91.44 92 GLU A N 1
ATOM 705 C CA . GLU A 1 92 ? 15.882 4.002 -20.319 1.00 91.44 92 GLU A CA 1
ATOM 706 C C . GLU A 1 92 ? 16.442 2.895 -19.405 1.00 91.44 92 GLU A C 1
ATOM 708 O O . GLU A 1 92 ? 16.277 1.718 -19.706 1.00 91.44 92 GLU A O 1
ATOM 713 N N . GLU A 1 93 ? 17.044 3.272 -18.270 1.00 89.31 93 GLU A N 1
ATOM 714 C CA . GLU A 1 93 ? 17.528 2.336 -17.245 1.00 89.31 93 GLU A CA 1
ATOM 715 C C . GLU A 1 93 ? 16.365 1.556 -16.619 1.00 89.31 93 GLU A C 1
ATOM 717 O O . GLU A 1 93 ? 16.435 0.342 -16.489 1.00 89.31 93 GLU A O 1
ATOM 722 N N . ASP A 1 94 ? 15.250 2.225 -16.307 1.00 89.50 94 ASP A N 1
ATOM 723 C CA . ASP A 1 94 ? 14.079 1.536 -15.759 1.00 89.50 94 ASP A CA 1
ATOM 724 C C . ASP A 1 94 ? 13.469 0.544 -16.755 1.00 89.50 94 ASP A C 1
ATOM 726 O O . ASP A 1 94 ? 13.009 -0.525 -16.364 1.00 89.50 94 ASP A O 1
ATOM 730 N N . GLU A 1 95 ? 13.442 0.891 -18.043 1.00 91.44 95 GLU A N 1
ATOM 731 C CA . GLU A 1 95 ? 12.961 -0.010 -19.093 1.00 91.44 95 GLU A CA 1
ATOM 732 C C . GLU A 1 95 ? 13.878 -1.225 -19.290 1.00 91.44 95 GLU A C 1
ATOM 734 O O . GLU A 1 95 ? 13.396 -2.301 -19.658 1.00 91.44 95 GLU A O 1
ATOM 739 N N . GLU A 1 96 ? 15.187 -1.058 -19.087 1.00 92.12 96 GLU A N 1
ATOM 740 C CA . GLU A 1 96 ? 16.161 -2.150 -19.104 1.00 92.12 96 GLU A CA 1
ATOM 741 C C . GLU A 1 96 ? 15.975 -3.059 -17.887 1.00 92.12 96 GLU A C 1
ATOM 743 O O . GLU A 1 96 ? 15.750 -4.254 -18.072 1.00 92.12 96 GLU A O 1
ATOM 748 N N . ASP A 1 97 ? 15.930 -2.493 -16.679 1.00 89.31 97 ASP A N 1
ATOM 749 C CA . ASP A 1 97 ? 15.722 -3.239 -15.434 1.00 89.31 97 ASP A CA 1
ATOM 750 C C . ASP A 1 97 ? 14.413 -4.054 -15.465 1.00 89.31 97 ASP A C 1
ATOM 752 O O . ASP A 1 97 ? 14.393 -5.236 -15.122 1.00 89.31 97 ASP A O 1
ATOM 756 N N . ILE A 1 98 ? 13.307 -3.453 -15.930 1.00 90.12 98 ILE A N 1
ATOM 757 C CA . ILE A 1 98 ? 12.013 -4.145 -16.090 1.00 90.12 98 ILE A CA 1
ATOM 758 C C . ILE A 1 98 ? 12.142 -5.329 -17.045 1.00 90.12 98 ILE A C 1
ATOM 760 O O . ILE A 1 98 ? 11.598 -6.401 -16.780 1.00 90.12 98 ILE A O 1
ATOM 764 N N . ARG A 1 99 ? 12.859 -5.150 -18.156 1.00 90.44 99 ARG A N 1
ATOM 765 C CA . ARG A 1 99 ? 13.042 -6.205 -19.154 1.00 90.44 99 ARG A CA 1
ATOM 766 C C . ARG A 1 99 ? 13.896 -7.348 -18.617 1.00 90.44 99 ARG A C 1
ATOM 768 O O . ARG A 1 99 ? 13.557 -8.502 -18.868 1.00 90.44 99 ARG A O 1
ATOM 775 N N . GLU A 1 100 ? 14.979 -7.040 -17.905 1.00 87.38 100 GLU A N 1
ATOM 776 C CA . GLU A 1 100 ? 15.837 -8.048 -17.273 1.00 87.38 100 GLU A CA 1
ATOM 777 C C . GLU A 1 100 ? 15.060 -8.860 -16.233 1.00 87.38 100 GLU A C 1
ATOM 779 O O . GLU A 1 100 ? 15.133 -10.092 -16.224 1.00 87.38 100 GLU A O 1
ATOM 784 N N . GLU A 1 101 ? 14.250 -8.187 -15.416 1.00 84.25 101 GLU A N 1
ATOM 785 C CA . GLU A 1 101 ? 13.393 -8.828 -14.422 1.00 84.25 101 GLU A CA 1
ATOM 786 C C . GLU A 1 101 ? 12.364 -9.750 -15.107 1.00 84.25 101 GLU A C 1
ATOM 788 O O . GLU A 1 101 ? 12.266 -10.937 -14.786 1.00 84.25 101 GLU A O 1
ATOM 793 N N . GLU A 1 102 ? 11.645 -9.267 -16.126 1.00 85.12 102 GLU A N 1
ATOM 794 C CA . GLU A 1 102 ? 10.696 -10.081 -16.901 1.00 85.12 102 GLU A CA 1
ATOM 795 C C . GLU A 1 102 ? 11.356 -11.301 -17.567 1.00 85.12 102 GLU A C 1
ATOM 797 O O . GLU A 1 102 ? 10.778 -12.396 -17.564 1.00 85.12 102 GLU A O 1
ATOM 802 N N . GLU A 1 103 ? 12.566 -11.150 -18.114 1.00 86.06 103 GLU A N 1
ATOM 803 C CA . GLU A 1 103 ? 13.333 -12.249 -18.711 1.00 86.06 103 GLU A CA 1
ATOM 804 C C . GLU A 1 103 ? 13.762 -13.278 -17.658 1.00 86.06 103 GLU A C 1
ATOM 806 O O . GLU A 1 103 ? 13.640 -14.487 -17.894 1.00 86.06 103 GLU A O 1
ATOM 811 N N . TYR A 1 104 ? 14.200 -12.828 -16.480 1.00 80.38 104 TYR A N 1
ATOM 812 C CA . TYR A 1 104 ? 14.555 -13.695 -15.358 1.00 80.38 104 TYR A CA 1
ATOM 813 C C . TYR A 1 104 ? 13.353 -14.527 -14.883 1.00 80.38 104 TYR A C 1
ATOM 815 O O . TYR A 1 104 ? 13.436 -15.760 -14.816 1.00 80.38 104 TYR A O 1
ATOM 823 N N . TRP A 1 105 ? 12.201 -13.895 -14.638 1.00 76.75 105 TRP A N 1
ATOM 824 C CA . TRP A 1 105 ? 10.975 -14.594 -14.225 1.00 76.75 105 TRP A CA 1
ATOM 825 C C . TRP A 1 105 ? 10.398 -15.491 -15.324 1.00 76.75 105 TRP A C 1
ATOM 827 O O . TRP A 1 105 ? 9.888 -16.578 -15.032 1.00 76.75 105 TRP A O 1
ATOM 837 N N . GLY A 1 106 ? 10.473 -15.063 -16.586 1.00 70.31 106 GLY A N 1
ATOM 838 C CA . GLY A 1 106 ? 10.059 -15.856 -17.743 1.00 70.31 106 GLY A CA 1
ATOM 839 C C . GLY A 1 106 ? 10.917 -17.108 -17.924 1.00 70.31 106 GLY A C 1
ATOM 840 O O . GLY A 1 106 ? 10.386 -18.190 -18.178 1.00 70.31 106 GLY A O 1
ATOM 841 N N . SER A 1 107 ? 12.227 -16.984 -17.708 1.00 66.50 107 SER A N 1
ATOM 842 C CA . SER A 1 107 ? 13.186 -18.091 -17.785 1.00 66.50 107 SER A CA 1
ATOM 843 C C . SER A 1 107 ? 13.080 -19.049 -16.597 1.00 66.50 107 SER A C 1
ATOM 845 O O . SER A 1 107 ? 13.278 -20.248 -16.766 1.00 66.50 107 SER A O 1
ATOM 847 N N . ALA A 1 108 ? 12.706 -18.564 -15.409 1.00 60.19 108 ALA A N 1
ATOM 848 C CA . ALA A 1 108 ? 12.483 -19.395 -14.221 1.00 60.19 108 ALA A CA 1
ATOM 849 C C . ALA A 1 108 ? 11.233 -20.297 -14.309 1.00 60.19 108 ALA A C 1
ATOM 851 O O . ALA A 1 108 ? 11.075 -21.215 -13.502 1.00 60.19 108 ALA A O 1
ATOM 852 N N . LYS A 1 109 ? 10.330 -20.040 -15.267 1.00 56.16 109 LYS A N 1
ATOM 853 C CA . LYS A 1 109 ? 9.130 -20.859 -15.522 1.00 56.16 109 LYS A CA 1
ATOM 854 C C . LYS A 1 109 ? 9.306 -21.901 -16.637 1.00 56.16 109 LYS A C 1
ATOM 856 O O . LYS A 1 109 ? 8.345 -22.627 -16.908 1.00 56.16 109 LYS A O 1
ATOM 861 N N . GLY A 1 110 ? 10.479 -21.966 -17.275 1.00 44.56 110 GLY A N 1
ATOM 862 C CA . GLY A 1 110 ? 10.852 -22.971 -18.283 1.00 44.56 110 GLY A CA 1
ATOM 863 C C . GLY A 1 110 ? 11.618 -24.146 -17.691 1.00 44.56 110 GLY A C 1
ATOM 864 O O . GLY A 1 110 ? 11.417 -25.272 -18.200 1.00 44.56 110 GLY A O 1
#

Organism: Klebsiella pneumoniae (NCBI:txid573)